Protein AF-A0A7R9R236-F1 (afdb_monomer_lite)

Structure (mmCIF, N/CA/C/O backbone):
data_AF-A0A7R9R236-F1
#
_entry.id   AF-A0A7R9R236-F1
#
loop_
_atom_site.group_PDB
_atom_site.id
_atom_site.type_symbol
_atom_site.label_atom_id
_atom_site.label_alt_id
_atom_site.label_comp_id
_atom_site.label_asym_id
_atom_site.label_entity_id
_atom_site.label_seq_id
_atom_site.pdbx_PDB_ins_code
_atom_site.Cartn_x
_atom_site.Cartn_y
_atom_site.Cartn_z
_atom_site.occupancy
_atom_site.B_iso_or_equiv
_atom_site.auth_seq_id
_atom_site.auth_comp_id
_atom_site.auth_asym_id
_atom_site.auth_atom_id
_atom_site.pdbx_PDB_model_num
ATOM 1 N N . ASN A 1 1 ? -20.821 -9.112 21.872 1.00 81.00 1 ASN A N 1
ATOM 2 C CA . ASN A 1 1 ? -20.386 -7.947 22.680 1.00 81.00 1 ASN A CA 1
ATOM 3 C C . ASN A 1 1 ? -19.531 -7.057 21.778 1.00 81.00 1 ASN A C 1
ATOM 5 O O . ASN A 1 1 ? -18.500 -7.540 21.321 1.00 81.00 1 ASN A O 1
ATOM 9 N N . LYS A 1 2 ? -19.970 -5.818 21.494 1.00 84.25 2 LYS A N 1
ATOM 10 C CA . LYS A 1 2 ? -19.348 -4.893 20.522 1.00 84.25 2 LYS A CA 1
ATOM 11 C C . LYS A 1 2 ? -17.865 -4.604 20.815 1.00 84.25 2 LYS A C 1
ATOM 13 O O . LYS A 1 2 ? -17.064 -4.595 19.888 1.00 84.25 2 LYS A O 1
ATOM 18 N N . GLN A 1 3 ? -17.476 -4.492 22.090 1.00 87.69 3 GLN A N 1
ATOM 19 C CA . GLN A 1 3 ? -16.079 -4.251 22.485 1.00 87.69 3 GLN A CA 1
ATOM 20 C C . GLN A 1 3 ? -15.146 -5.396 22.068 1.00 87.69 3 GLN A C 1
ATOM 22 O O . GLN A 1 3 ? -14.015 -5.167 21.644 1.00 87.69 3 GLN A O 1
ATOM 27 N N . ARG A 1 4 ? -15.613 -6.648 22.180 1.00 91.19 4 ARG A N 1
ATOM 28 C CA . ARG A 1 4 ? -14.823 -7.819 21.765 1.00 91.19 4 ARG A CA 1
ATOM 29 C C . ARG A 1 4 ? -14.614 -7.828 20.253 1.00 91.19 4 ARG A C 1
ATOM 31 O O . ARG A 1 4 ? -13.504 -8.097 19.814 1.00 91.19 4 ARG A O 1
ATOM 38 N N . THR A 1 5 ? -15.655 -7.501 19.486 1.00 93.69 5 THR A N 1
ATOM 39 C CA . THR A 1 5 ? -15.580 -7.399 18.022 1.00 93.69 5 THR A CA 1
ATOM 40 C C . THR A 1 5 ? -14.609 -6.305 17.588 1.00 93.69 5 THR A C 1
ATOM 42 O O . THR A 1 5 ? -13.751 -6.569 16.756 1.00 93.69 5 THR A O 1
ATOM 45 N N . PHE A 1 6 ? -14.680 -5.119 18.201 1.00 94.38 6 PHE A N 1
ATOM 46 C CA . PHE A 1 6 ? -13.734 -4.032 17.939 1.00 94.38 6 PHE A CA 1
ATOM 47 C C . PHE A 1 6 ? -12.289 -4.443 18.245 1.00 94.38 6 PHE A C 1
ATOM 49 O O . PHE A 1 6 ? -11.418 -4.311 17.394 1.00 94.38 6 PHE A O 1
ATOM 56 N N . ASN A 1 7 ? -12.033 -5.016 19.426 1.00 94.19 7 ASN A N 1
ATOM 57 C CA . ASN A 1 7 ? -10.686 -5.450 19.804 1.00 94.19 7 ASN A CA 1
ATOM 58 C C . ASN A 1 7 ? -10.125 -6.534 18.863 1.00 94.19 7 ASN A C 1
ATOM 60 O O . ASN A 1 7 ? -8.929 -6.528 18.584 1.00 94.19 7 ASN A O 1
ATOM 64 N N . ALA A 1 8 ? -10.968 -7.456 18.385 1.00 96.12 8 ALA A N 1
ATOM 65 C CA . ALA A 1 8 ? -10.565 -8.459 17.401 1.00 96.12 8 ALA A CA 1
ATOM 66 C C . ALA A 1 8 ? -10.234 -7.813 16.046 1.00 96.12 8 ALA A C 1
ATOM 68 O O . ALA A 1 8 ? -9.174 -8.081 15.493 1.00 96.12 8 ALA A O 1
ATOM 69 N N . ALA A 1 9 ? -11.085 -6.900 15.564 1.00 96.19 9 ALA A N 1
ATOM 70 C CA . ALA A 1 9 ? -10.840 -6.164 14.326 1.00 96.19 9 ALA A CA 1
ATOM 71 C C . ALA A 1 9 ? -9.530 -5.364 14.380 1.00 96.19 9 ALA A C 1
ATOM 73 O O . ALA A 1 9 ? -8.735 -5.452 13.451 1.00 96.19 9 ALA A O 1
ATOM 74 N N . VAL A 1 10 ? -9.273 -4.652 15.484 1.00 96.81 10 VAL A N 1
ATOM 75 C CA . VAL A 1 10 ? -8.015 -3.918 15.695 1.00 96.81 10 VAL A CA 1
ATOM 76 C C . VAL A 1 10 ? -6.818 -4.859 15.615 1.00 96.81 10 VAL A C 1
ATOM 78 O O . VAL A 1 10 ? -5.879 -4.556 14.896 1.00 96.81 10 VAL A O 1
ATOM 81 N N . LYS A 1 11 ? -6.847 -6.004 16.309 1.00 97.12 11 LYS A N 1
ATOM 82 C CA . LYS A 1 11 ? -5.728 -6.958 16.306 1.00 97.12 11 LYS A CA 1
ATOM 83 C C . LYS A 1 11 ? -5.446 -7.520 14.910 1.00 97.12 11 LYS A C 1
ATOM 85 O O . LYS A 1 11 ? -4.287 -7.653 14.531 1.00 97.12 11 LYS A O 1
ATOM 90 N N . ASP A 1 12 ? -6.493 -7.854 14.166 1.00 96.88 12 ASP A N 1
ATOM 91 C CA . ASP A 1 12 ? -6.344 -8.416 12.825 1.00 96.88 12 ASP A CA 1
ATOM 92 C C . ASP A 1 12 ? -5.779 -7.379 11.844 1.00 96.88 12 ASP A C 1
ATOM 94 O O . ASP A 1 12 ? -4.876 -7.693 11.072 1.00 96.88 12 ASP A O 1
ATOM 98 N N . ILE A 1 13 ? -6.269 -6.133 11.902 1.00 97.69 13 ILE A N 1
ATOM 99 C CA . ILE A 1 13 ? -5.753 -5.032 11.074 1.00 97.69 13 ILE A CA 1
ATOM 100 C C . ILE A 1 13 ? -4.317 -4.680 11.483 1.00 97.69 13 ILE A C 1
ATOM 102 O O . ILE A 1 13 ? -3.485 -4.431 10.621 1.00 97.69 13 ILE A O 1
ATOM 106 N N . ASP A 1 14 ? -4.007 -4.684 12.779 1.00 97.25 14 ASP A N 1
ATOM 107 C CA . ASP A 1 14 ? -2.668 -4.407 13.311 1.00 97.25 14 ASP A CA 1
ATOM 108 C C . ASP A 1 14 ? -1.623 -5.405 12.796 1.00 97.25 14 ASP A C 1
ATOM 110 O O . ASP A 1 14 ? -0.542 -5.015 12.345 1.00 97.25 14 ASP A O 1
ATOM 114 N N . PHE A 1 15 ? -1.979 -6.693 12.813 1.00 97.31 15 PHE A N 1
ATOM 115 C CA . PHE A 1 15 ? -1.153 -7.760 12.263 1.00 97.31 15 PHE A CA 1
ATOM 116 C C . PHE A 1 15 ? -0.932 -7.571 10.759 1.00 97.31 15 PHE A C 1
ATOM 118 O O . PHE A 1 15 ? 0.213 -7.531 10.309 1.00 97.31 15 PHE A O 1
ATOM 125 N N . TRP A 1 16 ? -2.016 -7.372 10.006 1.00 97.69 16 TRP A N 1
ATOM 126 C CA . TRP A 1 16 ? -1.961 -7.147 8.562 1.00 97.69 16 TRP A CA 1
ATOM 127 C C . TRP A 1 16 ? -1.117 -5.916 8.191 1.00 97.69 16 TRP A C 1
ATOM 129 O O . TRP A 1 16 ? -0.250 -5.996 7.320 1.00 97.69 16 TRP A O 1
ATOM 139 N N . LEU A 1 17 ? -1.288 -4.793 8.898 1.00 97.75 17 LEU A N 1
ATOM 140 C CA . LEU A 1 17 ? -0.468 -3.594 8.709 1.00 97.75 17 LEU A CA 1
ATOM 141 C C . LEU A 1 17 ? 1.017 -3.902 8.913 1.00 97.75 17 LEU A C 1
ATOM 143 O O . LEU A 1 17 ? 1.842 -3.428 8.139 1.00 97.75 17 LEU A O 1
ATOM 147 N N . GLY A 1 18 ? 1.365 -4.713 9.916 1.00 96.62 18 GLY A N 1
ATOM 148 C CA . GLY A 1 18 ? 2.745 -5.141 10.147 1.00 96.62 18 GLY A CA 1
ATOM 149 C C . GLY A 1 18 ? 3.330 -5.946 8.981 1.00 96.62 18 GLY A C 1
ATOM 150 O O . GLY A 1 18 ? 4.479 -5.717 8.592 1.00 96.62 18 GLY A O 1
ATOM 151 N N . GLU A 1 19 ? 2.545 -6.848 8.390 1.00 96.06 19 GLU A N 1
ATOM 152 C CA . GLU A 1 19 ? 2.959 -7.618 7.211 1.00 96.06 19 GLU A CA 1
ATOM 153 C C . GLU A 1 19 ? 3.175 -6.711 5.992 1.00 96.06 19 GLU A C 1
ATOM 155 O O . GLU A 1 19 ? 4.237 -6.756 5.361 1.00 96.06 19 GLU A O 1
ATOM 160 N N . VAL A 1 20 ? 2.216 -5.828 5.696 1.00 96.31 20 VAL A N 1
ATOM 161 C CA . VAL A 1 20 ? 2.297 -4.905 4.554 1.00 96.31 20 VAL A CA 1
ATOM 162 C C . VAL A 1 20 ? 3.437 -3.899 4.722 1.00 96.31 20 VAL A C 1
ATOM 164 O O . VAL A 1 20 ? 4.198 -3.666 3.781 1.00 96.31 20 VAL A O 1
ATOM 167 N N . GLU A 1 21 ? 3.628 -3.340 5.918 1.00 94.81 21 GLU A N 1
ATOM 168 C CA . GLU A 1 21 ? 4.775 -2.477 6.228 1.00 94.81 21 GLU A CA 1
ATOM 169 C C . GLU A 1 21 ? 6.107 -3.206 5.995 1.00 94.81 21 GLU A C 1
ATOM 171 O O . GLU A 1 21 ? 7.060 -2.604 5.497 1.00 94.81 21 GLU A O 1
ATOM 176 N N . GLY A 1 22 ? 6.183 -4.501 6.320 1.00 93.50 22 GLY A N 1
ATOM 177 C CA . GLY A 1 22 ? 7.342 -5.344 6.027 1.00 93.50 22 GLY A CA 1
ATOM 178 C C . GLY A 1 22 ? 7.617 -5.475 4.528 1.00 93.50 22 GLY A C 1
ATOM 179 O O . GLY A 1 22 ? 8.756 -5.300 4.093 1.00 93.50 22 GLY A O 1
ATOM 180 N N . LEU A 1 23 ? 6.576 -5.710 3.725 1.00 91.81 23 LEU A N 1
ATOM 181 C CA . LEU A 1 23 ? 6.684 -5.810 2.265 1.00 91.81 23 LEU A CA 1
ATOM 182 C C . LEU A 1 23 ? 7.116 -4.485 1.617 1.00 91.81 23 LEU A C 1
ATOM 184 O O . LEU A 1 23 ? 7.943 -4.476 0.701 1.00 91.81 23 LEU A O 1
ATOM 188 N N . LEU A 1 24 ? 6.588 -3.360 2.105 1.00 92.06 24 LEU A N 1
ATOM 189 C CA . LEU A 1 24 ? 6.854 -2.029 1.553 1.00 92.06 24 LEU A CA 1
ATOM 190 C C . LEU A 1 24 ? 8.244 -1.477 1.901 1.00 92.06 24 LEU A C 1
ATOM 192 O O . LEU A 1 24 ? 8.737 -0.608 1.184 1.00 92.06 24 LEU A O 1
ATOM 196 N N . LYS A 1 25 ? 8.896 -1.992 2.951 1.00 88.62 25 LYS A N 1
ATOM 197 C CA . LYS A 1 25 ? 10.269 -1.616 3.341 1.00 88.62 25 LYS A CA 1
ATOM 198 C C . LYS A 1 25 ? 11.355 -2.139 2.402 1.00 88.62 25 LYS A C 1
ATOM 200 O O . LYS A 1 25 ? 12.500 -1.715 2.528 1.00 88.62 25 LYS A O 1
ATOM 205 N N . SER A 1 26 ? 11.034 -3.058 1.492 1.00 86.19 26 SER A N 1
ATOM 206 C CA . SER A 1 26 ? 12.013 -3.536 0.516 1.00 86.19 26 SER A CA 1
ATOM 207 C C . SER A 1 26 ? 12.552 -2.371 -0.323 1.00 86.19 26 SER A C 1
ATOM 209 O O . SER A 1 26 ? 11.787 -1.545 -0.819 1.00 86.19 26 SER A O 1
ATOM 211 N N . GLU A 1 27 ? 13.868 -2.316 -0.519 1.00 83.62 27 GLU A N 1
ATOM 212 C CA . GLU A 1 27 ? 14.517 -1.358 -1.426 1.00 83.62 27 GLU A CA 1
ATOM 213 C C . GLU A 1 27 ? 14.808 -1.961 -2.808 1.00 83.62 27 GLU A C 1
ATOM 215 O O . GLU A 1 27 ? 15.268 -1.257 -3.710 1.00 83.62 27 GLU A O 1
ATOM 220 N N . ASP A 1 28 ? 14.496 -3.249 -2.997 1.00 89.94 28 ASP A N 1
ATOM 221 C CA . ASP A 1 28 ? 14.686 -3.938 -4.270 1.00 89.94 28 ASP A CA 1
ATOM 222 C C . ASP A 1 28 ? 13.831 -3.285 -5.360 1.00 89.94 28 ASP A C 1
ATOM 224 O O . ASP A 1 28 ? 12.596 -3.211 -5.255 1.00 89.94 28 ASP A O 1
ATOM 228 N N . SER A 1 29 ? 14.536 -2.803 -6.382 1.00 85.75 29 SER A N 1
ATOM 229 C CA . SER A 1 29 ? 14.003 -2.112 -7.553 1.00 85.75 29 SER A CA 1
ATOM 230 C C . SER A 1 29 ? 14.305 -2.871 -8.852 1.00 85.75 29 SER A C 1
ATOM 232 O O . SER A 1 29 ? 14.046 -2.330 -9.918 1.00 85.75 29 SER A O 1
ATOM 234 N N . GLY A 1 30 ? 14.809 -4.111 -8.768 1.00 90.06 30 GLY A N 1
ATOM 235 C CA . GLY A 1 30 ? 15.193 -4.955 -9.901 1.00 90.06 30 GLY A CA 1
ATOM 236 C C . GLY A 1 30 ? 16.539 -4.575 -10.530 1.00 90.06 30 GLY A C 1
ATOM 237 O O . GLY A 1 30 ? 17.104 -3.520 -10.256 1.00 90.06 30 GLY A O 1
ATOM 238 N N . LYS A 1 31 ? 17.079 -5.485 -11.348 1.00 91.19 31 LYS A N 1
ATOM 239 C CA . LYS A 1 31 ? 18.397 -5.350 -12.009 1.00 91.19 31 LYS A CA 1
ATOM 240 C C . LYS A 1 31 ? 18.328 -5.381 -13.537 1.00 91.19 31 LYS A C 1
ATOM 242 O O . LYS A 1 31 ? 19.322 -5.138 -14.213 1.00 91.19 31 LYS A O 1
ATOM 247 N N . ASP A 1 32 ? 17.171 -5.746 -14.071 1.00 93.00 32 ASP A N 1
ATOM 248 C CA . ASP A 1 32 ? 16.877 -5.879 -15.492 1.00 93.00 32 ASP A CA 1
ATOM 249 C C . ASP A 1 32 ? 15.370 -5.700 -15.713 1.00 93.00 32 ASP A C 1
ATOM 251 O O . ASP A 1 32 ? 14.573 -5.777 -14.775 1.00 93.00 32 ASP A O 1
ATOM 255 N N . LEU A 1 33 ? 14.950 -5.489 -16.961 1.00 92.12 33 LEU A N 1
ATOM 256 C CA . LEU A 1 33 ? 13.546 -5.192 -17.246 1.00 92.12 33 LEU A CA 1
ATOM 257 C C . LEU A 1 33 ? 12.589 -6.299 -16.764 1.00 92.12 33 LEU A C 1
ATOM 259 O O . LEU A 1 33 ? 11.505 -6.007 -16.264 1.00 92.12 33 LEU A O 1
ATOM 263 N N . ALA A 1 34 ? 12.990 -7.569 -16.868 1.00 94.81 34 ALA A N 1
ATOM 264 C CA . ALA A 1 34 ? 12.153 -8.697 -16.461 1.00 94.81 34 ALA A CA 1
ATOM 265 C C . ALA A 1 34 ? 11.927 -8.726 -14.938 1.00 94.81 34 ALA A C 1
ATOM 267 O 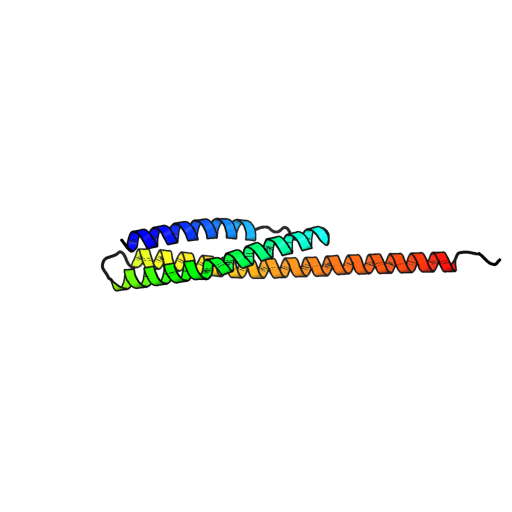O . ALA A 1 34 ? 10.801 -8.928 -14.474 1.00 94.81 34 ALA A O 1
ATOM 268 N N . SER A 1 35 ? 12.979 -8.499 -14.149 1.00 95.69 35 SER A N 1
ATOM 269 C CA . SER A 1 35 ? 12.890 -8.421 -12.689 1.00 95.69 35 SER A CA 1
ATOM 270 C C . SER A 1 35 ? 12.058 -7.224 -12.233 1.00 95.69 35 SER A C 1
ATOM 272 O O . SER A 1 35 ? 11.189 -7.407 -11.379 1.00 95.69 35 SER A O 1
ATOM 274 N N . VAL A 1 36 ? 12.219 -6.045 -12.849 1.00 96.19 36 VAL A N 1
ATOM 275 C CA . VAL A 1 36 ? 11.384 -4.874 -12.527 1.00 96.19 36 VAL A CA 1
ATOM 276 C C . VAL A 1 36 ? 9.912 -5.132 -12.832 1.00 96.19 36 VAL A C 1
ATOM 278 O O . VAL A 1 36 ? 9.058 -4.899 -11.979 1.00 96.19 36 VAL A O 1
ATOM 281 N N . GLN A 1 37 ? 9.591 -5.682 -14.004 1.00 95.00 37 GLN A N 1
ATOM 282 C CA . GLN A 1 37 ? 8.207 -5.999 -14.368 1.00 95.00 37 GLN A CA 1
ATOM 283 C C . GLN A 1 37 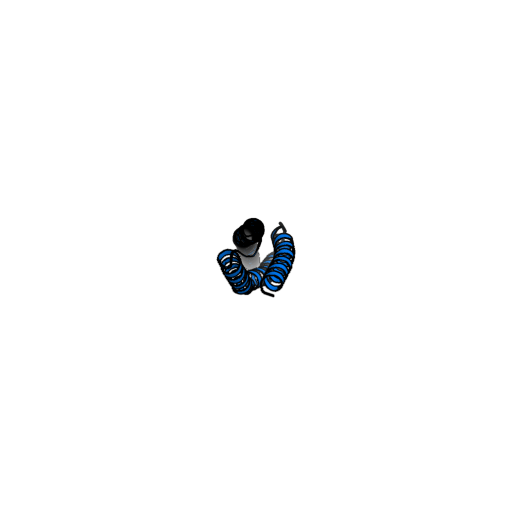? 7.567 -7.008 -13.405 1.00 95.00 37 GLN A C 1
ATOM 285 O O . GLN A 1 37 ? 6.389 -6.887 -13.063 1.00 95.00 37 GLN A O 1
ATOM 290 N N . ASN A 1 38 ? 8.335 -7.987 -12.921 1.00 96.44 38 ASN A N 1
ATOM 291 C CA . ASN A 1 38 ? 7.862 -8.916 -11.898 1.00 96.44 38 ASN A CA 1
ATOM 292 C C . ASN A 1 38 ? 7.619 -8.222 -10.551 1.00 96.44 38 ASN A C 1
ATOM 294 O O . ASN A 1 38 ? 6.622 -8.516 -9.890 1.00 96.44 38 ASN A O 1
ATOM 298 N N . LEU A 1 39 ? 8.495 -7.299 -10.144 1.00 95.94 39 LEU A N 1
ATOM 299 C CA . LEU A 1 39 ? 8.305 -6.501 -8.931 1.00 95.94 39 LEU A CA 1
ATOM 300 C C . LEU A 1 39 ? 7.075 -5.593 -9.037 1.00 95.94 39 LEU A C 1
ATOM 302 O O . LEU A 1 39 ? 6.315 -5.521 -8.076 1.00 95.94 39 LEU A O 1
ATOM 306 N N . ILE A 1 40 ? 6.827 -4.979 -10.198 1.00 96.94 40 ILE A N 1
ATOM 307 C CA . ILE A 1 40 ? 5.619 -4.182 -10.461 1.00 96.94 40 ILE A CA 1
ATOM 308 C C . ILE A 1 40 ? 4.363 -5.037 -10.291 1.00 96.94 40 ILE A C 1
ATOM 310 O O . ILE A 1 40 ? 3.463 -4.646 -9.555 1.00 96.94 40 ILE A O 1
ATOM 314 N N . LYS A 1 41 ? 4.311 -6.228 -10.901 1.00 97.06 41 LYS A N 1
ATOM 315 C CA . LYS A 1 41 ? 3.158 -7.137 -10.761 1.00 97.06 41 LYS A CA 1
ATOM 316 C C . LYS A 1 41 ? 2.912 -7.531 -9.306 1.00 97.06 41 LYS A C 1
ATOM 318 O O . LYS A 1 41 ? 1.775 -7.523 -8.850 1.00 97.06 41 LYS A O 1
ATOM 323 N N . LYS A 1 42 ? 3.973 -7.853 -8.558 1.00 95.75 42 LYS A N 1
ATOM 324 C CA . LYS A 1 42 ? 3.862 -8.146 -7.120 1.00 95.75 42 LYS A CA 1
ATOM 325 C C . LYS A 1 42 ? 3.358 -6.934 -6.337 1.00 95.75 42 LYS A C 1
ATOM 327 O O . LYS A 1 42 ? 2.504 -7.090 -5.475 1.00 95.75 42 LYS A O 1
ATOM 332 N N . HIS A 1 43 ? 3.858 -5.739 -6.647 1.00 97.12 43 HIS A N 1
ATOM 333 C CA . HIS A 1 43 ? 3.444 -4.501 -5.984 1.00 97.12 43 HIS A CA 1
ATOM 334 C C . HIS A 1 43 ? 1.977 -4.159 -6.256 1.00 97.12 43 HIS A C 1
ATOM 336 O O . HIS A 1 43 ? 1.274 -3.764 -5.337 1.00 97.12 43 HIS A O 1
ATOM 342 N N . GLN A 1 44 ? 1.479 -4.403 -7.470 1.00 97.56 44 GLN A N 1
ATOM 343 C CA . GLN A 1 44 ? 0.057 -4.241 -7.797 1.00 97.56 44 GLN A CA 1
ATOM 344 C C . GLN A 1 44 ? -0.849 -5.131 -6.936 1.00 97.56 44 GLN A C 1
ATOM 346 O O . GLN A 1 44 ? -1.928 -4.698 -6.543 1.00 97.56 44 GLN A O 1
ATOM 351 N N . LEU A 1 45 ? -0.412 -6.354 -6.604 1.00 97.06 45 LEU A N 1
ATOM 352 C CA . LEU A 1 45 ? -1.153 -7.221 -5.681 1.00 97.06 45 LEU A CA 1
ATOM 353 C C . LEU A 1 45 ? -1.189 -6.636 -4.264 1.00 97.06 45 LEU A C 1
ATOM 355 O O . LEU A 1 45 ? -2.228 -6.689 -3.618 1.00 97.06 45 LEU A O 1
ATOM 359 N N . VAL A 1 46 ? -0.083 -6.040 -3.805 1.00 96.38 46 VAL A N 1
ATOM 360 C CA . VAL A 1 46 ? -0.031 -5.346 -2.507 1.00 96.38 46 VAL A CA 1
ATOM 361 C C . VAL A 1 46 ? -0.951 -4.123 -2.506 1.00 96.38 46 VAL A C 1
ATOM 363 O O . VAL A 1 46 ? -1.689 -3.921 -1.551 1.00 96.38 46 VAL A O 1
ATOM 366 N N . GLU A 1 47 ? -0.963 -3.321 -3.574 1.00 97.44 47 GLU A N 1
ATOM 367 C CA . GLU A 1 47 ? -1.869 -2.168 -3.686 1.00 97.44 47 GLU A CA 1
ATOM 368 C C . GLU A 1 47 ? -3.346 -2.590 -3.694 1.00 97.44 47 GLU A C 1
ATOM 370 O O . GLU A 1 47 ? -4.165 -1.957 -3.027 1.00 97.44 47 GLU A O 1
ATOM 375 N N . ALA A 1 48 ? -3.682 -3.678 -4.393 1.00 97.44 48 ALA A N 1
ATOM 376 C CA . ALA A 1 48 ? -5.032 -4.236 -4.387 1.00 97.44 48 ALA A CA 1
ATOM 377 C C . ALA A 1 48 ? -5.442 -4.738 -2.992 1.00 97.44 48 ALA A C 1
ATOM 379 O O . ALA A 1 48 ? -6.573 -4.511 -2.566 1.00 97.44 48 ALA A O 1
ATOM 380 N N . ASP A 1 49 ? -4.523 -5.377 -2.265 1.00 96.75 49 ASP A N 1
ATOM 381 C CA . ASP A 1 49 ? -4.758 -5.837 -0.895 1.00 96.75 49 ASP A CA 1
ATOM 382 C C . ASP A 1 49 ? -4.953 -4.668 0.087 1.00 96.75 49 ASP A C 1
ATOM 384 O O . ASP A 1 49 ? -5.882 -4.689 0.895 1.00 96.75 49 ASP A O 1
ATOM 388 N N . ILE A 1 50 ? -4.157 -3.597 -0.039 1.00 97.31 50 ILE A N 1
ATOM 389 C CA . ILE A 1 50 ? -4.342 -2.340 0.712 1.00 97.31 50 ILE A CA 1
ATOM 390 C C . ILE A 1 50 ? -5.739 -1.772 0.472 1.00 97.31 50 ILE A C 1
ATOM 392 O O . ILE A 1 50 ? -6.433 -1.439 1.431 1.00 97.31 50 ILE A O 1
ATOM 396 N N . GLN A 1 51 ? -6.169 -1.701 -0.788 1.00 96.56 51 GLN A N 1
ATOM 397 C CA . GLN A 1 51 ? -7.492 -1.189 -1.135 1.00 96.56 51 GLN A CA 1
ATOM 398 C C . GLN A 1 51 ? -8.619 -2.072 -0.575 1.00 96.56 51 GLN A C 1
ATOM 400 O O . GLN A 1 51 ? -9.609 -1.552 -0.064 1.00 96.56 51 GLN A O 1
ATOM 405 N N . ALA A 1 52 ? -8.470 -3.399 -0.616 1.00 95.50 52 ALA A N 1
ATOM 406 C CA . ALA A 1 52 ? -9.467 -4.331 -0.088 1.00 95.50 52 ALA A CA 1
ATOM 407 C C . ALA A 1 52 ? -9.666 -4.206 1.436 1.00 95.50 52 ALA A C 1
ATOM 409 O O . ALA A 1 52 ? -10.755 -4.474 1.944 1.00 95.50 52 ALA A O 1
ATOM 410 N N . HIS A 1 53 ? -8.641 -3.768 2.172 1.00 97.06 53 HIS A N 1
ATOM 411 C CA . HIS A 1 53 ? -8.716 -3.570 3.622 1.00 97.06 53 HIS A CA 1
ATOM 412 C C . HIS A 1 53 ? -9.346 -2.233 4.039 1.00 97.06 53 HIS A C 1
ATOM 414 O O . HIS A 1 53 ? -9.667 -2.055 5.218 1.00 97.06 53 HIS A O 1
ATOM 420 N N . GLU A 1 54 ? -9.596 -1.316 3.099 1.00 96.50 54 GLU A N 1
ATOM 421 C CA . GLU A 1 54 ? -10.210 -0.017 3.385 1.00 96.50 54 GLU A CA 1
ATOM 422 C C . GLU A 1 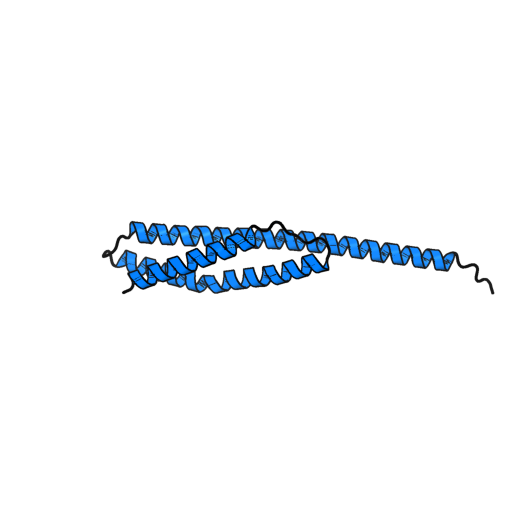54 ? -11.598 -0.159 4.027 1.00 96.50 54 GLU A C 1
ATOM 424 O O . GLU A 1 54 ? -11.890 0.497 5.030 1.00 96.50 54 GLU A O 1
ATOM 429 N N . ASP A 1 55 ? -12.434 -1.056 3.497 1.00 96.00 55 ASP A N 1
ATOM 430 C CA . ASP A 1 55 ? -13.774 -1.318 4.035 1.00 96.00 55 ASP A CA 1
ATOM 431 C C . ASP A 1 55 ? -13.699 -1.846 5.474 1.00 96.00 55 ASP A C 1
ATOM 433 O O . ASP A 1 55 ? -14.427 -1.386 6.353 1.00 96.00 55 ASP A O 1
ATOM 437 N N . ARG A 1 56 ? -12.745 -2.739 5.761 1.00 96.00 56 ARG A N 1
ATOM 438 C CA . ARG A 1 56 ? -12.562 -3.313 7.101 1.00 96.00 56 ARG A CA 1
ATOM 439 C C . ARG A 1 56 ? -12.132 -2.263 8.128 1.00 96.00 56 ARG A C 1
ATOM 441 O O . ARG A 1 56 ? -12.585 -2.292 9.274 1.00 96.00 56 ARG A O 1
ATOM 448 N N . ILE A 1 57 ? -11.274 -1.327 7.726 1.00 97.50 57 ILE A N 1
ATOM 449 C CA . ILE A 1 57 ? -10.860 -0.195 8.566 1.00 97.50 57 ILE A CA 1
ATOM 450 C C . ILE A 1 57 ? -12.037 0.761 8.787 1.00 97.50 57 ILE A C 1
ATO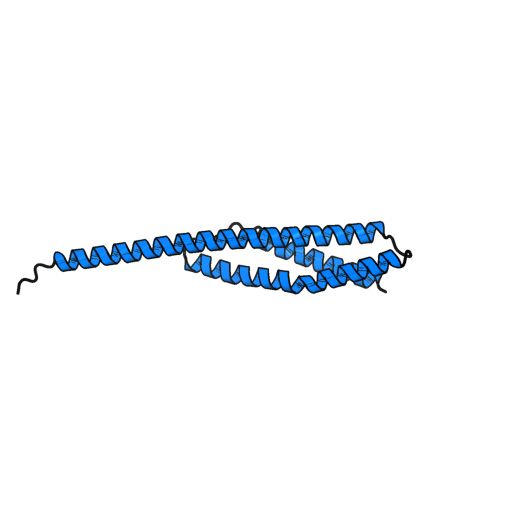M 452 O O . ILE A 1 57 ? -12.244 1.239 9.905 1.00 97.50 57 ILE A O 1
ATOM 456 N N . ARG A 1 58 ? -12.854 1.008 7.757 1.00 97.88 58 ARG A N 1
ATOM 457 C CA . ARG A 1 58 ? -14.078 1.814 7.869 1.00 97.88 58 ARG A CA 1
ATOM 458 C C . ARG A 1 58 ? -15.073 1.203 8.858 1.00 97.88 58 ARG A C 1
ATOM 460 O O . ARG A 1 58 ? -15.566 1.913 9.732 1.00 97.88 58 ARG A O 1
ATOM 467 N N . ASP A 1 59 ? -15.296 -0.105 8.786 1.00 97.00 59 ASP A N 1
ATOM 468 C CA . ASP A 1 59 ? -16.170 -0.827 9.715 1.00 97.00 59 ASP A CA 1
ATOM 469 C C . ASP A 1 59 ? -15.635 -0.782 11.153 1.00 97.00 59 ASP A C 1
ATOM 471 O O . ASP A 1 59 ? -16.386 -0.539 12.101 1.00 97.00 59 ASP A O 1
ATOM 475 N N . MET A 1 60 ? -14.320 -0.955 11.334 1.00 97.38 60 MET A N 1
ATOM 476 C CA . MET A 1 60 ? -13.667 -0.809 12.639 1.00 97.38 60 MET A CA 1
ATOM 477 C C . MET A 1 60 ? -13.843 0.609 13.205 1.00 97.38 60 MET A C 1
ATOM 479 O O . MET A 1 60 ? -14.117 0.759 14.398 1.00 97.38 60 MET A O 1
ATOM 483 N N . ASN A 1 61 ? -13.742 1.642 12.363 1.00 97.50 61 ASN A N 1
ATOM 484 C CA . ASN A 1 61 ? -13.996 3.030 12.749 1.00 97.50 61 ASN A CA 1
ATOM 485 C C . ASN A 1 61 ? -15.454 3.232 13.199 1.00 97.50 61 ASN A C 1
ATOM 487 O O . ASN A 1 61 ? -15.675 3.794 14.268 1.00 97.50 61 ASN A O 1
ATOM 491 N N . GLY A 1 62 ? -16.435 2.696 12.465 1.00 96.88 62 GLY A N 1
ATOM 492 C CA . GLY A 1 62 ? -17.849 2.772 12.857 1.00 96.88 62 GLY A CA 1
ATOM 493 C C . GLY A 1 62 ? -18.165 2.034 14.167 1.00 96.88 62 GLY A C 1
ATOM 494 O O . GLY A 1 62 ? -18.979 2.494 14.975 1.00 96.88 62 GLY A O 1
ATOM 495 N N . LEU A 1 63 ? -17.488 0.908 14.430 1.00 94.75 63 LEU A N 1
ATOM 496 C CA . LEU A 1 63 ? -17.564 0.223 15.725 1.00 94.75 63 LEU A CA 1
ATOM 497 C C . LEU A 1 63 ? -16.971 1.072 16.856 1.00 94.75 63 LEU A C 1
ATOM 499 O O . LEU A 1 63 ? -17.550 1.097 17.943 1.00 94.75 63 LEU A O 1
ATOM 503 N N . ALA A 1 64 ? -15.848 1.754 16.611 1.00 95.38 64 ALA A N 1
ATOM 504 C CA . ALA A 1 64 ? -15.239 2.662 17.579 1.00 95.38 64 ALA A CA 1
ATOM 505 C C . ALA A 1 64 ? -16.191 3.814 17.931 1.00 95.38 64 ALA A C 1
ATOM 507 O O . ALA A 1 64 ? -16.436 4.044 19.114 1.00 95.38 64 ALA A O 1
ATOM 508 N N . ASP A 1 65 ? -16.787 4.459 16.923 1.00 95.75 65 ASP A N 1
ATOM 509 C CA . ASP A 1 65 ? -17.762 5.544 17.102 1.00 95.75 65 ASP A CA 1
ATOM 510 C C . ASP A 1 65 ? -18.950 5.081 17.964 1.00 95.75 65 ASP A C 1
ATOM 512 O O . ASP A 1 65 ? -19.239 5.668 19.006 1.00 95.75 65 ASP A O 1
ATOM 516 N N . SER A 1 66 ? -19.547 3.931 17.623 1.00 94.12 66 SER A N 1
ATOM 517 C CA . SER A 1 66 ? -20.650 3.337 18.396 1.00 94.12 66 SER A CA 1
ATOM 518 C C . SER A 1 66 ? -20.292 3.033 19.858 1.00 94.12 66 SER A C 1
ATOM 520 O O . SER A 1 66 ? -21.154 3.084 20.739 1.00 94.12 66 SER A O 1
ATOM 522 N N . LEU A 1 67 ? -19.050 2.619 20.131 1.00 93.00 67 LEU A N 1
ATOM 523 C CA . LEU A 1 67 ? -18.599 2.310 21.490 1.00 93.00 67 LEU A CA 1
ATOM 524 C C . LEU A 1 67 ? -18.346 3.586 22.296 1.00 93.00 67 LEU A C 1
ATOM 526 O O . LEU A 1 67 ?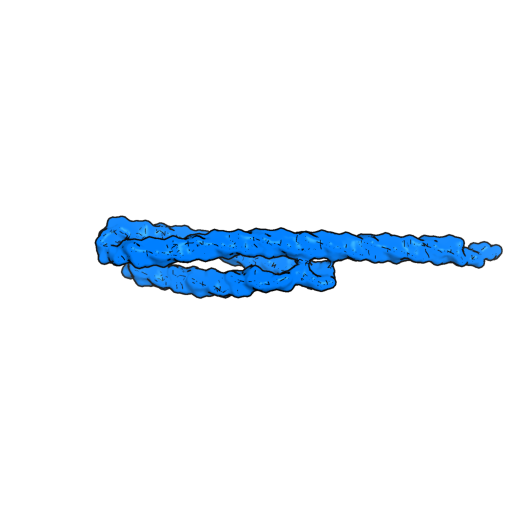 -18.708 3.628 23.473 1.00 93.00 67 LEU A O 1
ATOM 530 N N . ILE A 1 68 ? -17.782 4.616 21.664 1.00 92.69 68 ILE A N 1
ATOM 531 C CA . ILE A 1 68 ? -17.545 5.925 22.279 1.00 92.69 68 ILE A CA 1
ATOM 532 C C . ILE A 1 68 ? -18.877 6.590 22.641 1.00 92.69 68 ILE A C 1
ATOM 534 O O . ILE A 1 68 ? -19.049 7.015 23.782 1.00 92.69 68 ILE A O 1
ATOM 538 N N . GLU A 1 69 ? -19.846 6.594 21.723 1.00 92.06 69 GLU A N 1
ATOM 539 C CA . GLU A 1 69 ? -21.190 7.143 21.956 1.00 92.06 69 GLU A CA 1
ATOM 540 C C . GLU A 1 69 ? -21.933 6.443 23.098 1.00 92.06 69 GLU A C 1
ATOM 542 O O . GLU A 1 69 ? -22.692 7.075 23.830 1.00 92.06 69 GLU A O 1
ATOM 547 N N . SER A 1 70 ? -21.704 5.139 23.287 1.00 88.56 70 SER A N 1
ATOM 548 C CA . SER A 1 70 ? -22.354 4.391 24.367 1.00 88.56 70 SER A CA 1
ATOM 549 C C . SER A 1 70 ? -21.905 4.825 25.768 1.00 88.56 70 SER A C 1
ATOM 551 O O . SER A 1 70 ? -22.608 4.536 26.733 1.00 88.56 70 SER A O 1
ATOM 553 N N . GLY A 1 71 ? -20.739 5.475 25.902 1.00 79.12 71 GLY A N 1
ATOM 554 C CA . GLY A 1 71 ? -20.199 5.987 27.170 1.00 79.12 71 GLY A CA 1
ATOM 555 C C . GLY A 1 71 ? -19.887 4.933 28.245 1.00 79.12 71 GLY A C 1
ATOM 556 O O . GLY A 1 71 ? -19.446 5.283 29.334 1.00 79.12 71 GLY A O 1
ATOM 557 N N . GLN A 1 72 ? -20.113 3.644 27.965 1.00 75.62 72 GLN A N 1
ATOM 558 C CA . GLN A 1 72 ? -19.963 2.537 28.922 1.00 75.62 72 GLN A CA 1
ATOM 559 C C . GLN A 1 72 ? -18.552 1.934 28.960 1.00 75.62 72 GLN A C 1
ATOM 561 O O . GLN A 1 72 ? -18.273 1.070 29.792 1.00 75.62 72 GLN A O 1
ATOM 566 N N . PHE A 1 73 ? -17.673 2.352 28.051 1.00 81.50 73 PHE A N 1
ATOM 567 C CA . PHE A 1 73 ? -16.338 1.788 27.868 1.00 81.50 73 PHE A CA 1
ATOM 568 C C . PHE A 1 73 ? -15.264 2.860 28.027 1.00 81.50 73 PHE A C 1
ATOM 570 O O . PHE A 1 73 ? -15.552 4.054 28.002 1.00 81.50 73 PHE A O 1
ATOM 577 N N . ASP A 1 74 ? -14.014 2.421 28.161 1.00 87.75 74 ASP A N 1
ATOM 578 C CA . ASP A 1 74 ? -12.855 3.308 28.136 1.00 87.75 74 ASP A CA 1
ATOM 579 C C . ASP A 1 74 ? -12.685 3.920 26.734 1.00 87.75 74 ASP A C 1
ATOM 581 O O . ASP A 1 74 ? -12.058 3.348 25.836 1.00 87.75 74 ASP A O 1
ATOM 585 N N . THR A 1 75 ? -13.313 5.079 26.542 1.00 90.50 75 THR A N 1
ATOM 586 C CA . THR A 1 75 ? -13.352 5.810 25.274 1.00 90.50 75 THR A CA 1
ATOM 587 C C . THR A 1 75 ? -11.979 6.334 24.870 1.00 90.50 75 THR A C 1
ATOM 589 O O . THR A 1 75 ? -11.696 6.395 23.674 1.00 90.50 75 THR A O 1
ATOM 592 N N . ALA A 1 76 ? -11.103 6.636 25.835 1.00 92.12 76 ALA A N 1
ATOM 593 C CA . ALA A 1 76 ? -9.740 7.084 25.568 1.00 92.12 76 ALA A CA 1
ATOM 594 C C . ALA A 1 76 ? -8.925 5.968 24.902 1.00 92.12 76 ALA A C 1
ATOM 596 O O . ALA A 1 76 ? -8.361 6.177 23.829 1.00 92.12 76 ALA A O 1
ATOM 597 N N . THR A 1 77 ? -8.957 4.757 25.468 1.00 93.19 77 THR A N 1
ATOM 598 C CA . THR A 1 77 ? -8.267 3.592 24.890 1.00 93.19 77 THR A CA 1
ATOM 599 C C . THR A 1 77 ? -8.809 3.225 23.502 1.00 93.19 77 THR A C 1
ATOM 601 O O . THR A 1 77 ? -8.055 2.820 22.613 1.00 93.19 77 THR A O 1
ATOM 604 N N . ILE A 1 78 ? -10.124 3.335 23.286 1.00 94.19 78 ILE A N 1
ATOM 605 C CA . ILE A 1 78 ? -10.740 3.062 21.975 1.00 94.19 78 ILE A CA 1
ATOM 606 C C . ILE A 1 78 ? -10.278 4.087 20.939 1.00 94.19 78 ILE A C 1
ATOM 608 O O . ILE A 1 78 ? -9.887 3.702 19.835 1.00 94.19 78 ILE A O 1
ATOM 612 N N . GLN A 1 79 ? -10.285 5.370 21.304 1.00 95.12 79 GLN A N 1
ATOM 613 C CA . GLN A 1 79 ? -9.845 6.450 20.430 1.00 95.12 79 GLN A CA 1
ATOM 614 C C . GLN A 1 79 ? -8.358 6.325 20.083 1.00 95.12 79 GLN A C 1
ATOM 616 O O . GLN A 1 79 ? -7.999 6.469 18.918 1.00 95.12 79 GLN A O 1
ATOM 621 N N . GLU A 1 80 ? -7.501 6.002 21.052 1.00 95.94 80 GLU A N 1
ATOM 622 C CA . GLU A 1 80 ? -6.066 5.803 20.823 1.00 95.94 80 GLU A CA 1
ATOM 623 C C . GLU A 1 80 ? -5.801 4.679 19.811 1.00 95.94 80 GLU A C 1
ATOM 625 O O . GLU A 1 80 ? -5.101 4.881 18.817 1.00 95.94 80 GLU A O 1
ATOM 630 N N . LYS A 1 81 ? -6.424 3.508 20.006 1.00 96.06 81 LYS A N 1
ATOM 631 C CA . LYS A 1 81 ? -6.289 2.366 19.085 1.00 96.06 81 LYS A CA 1
ATOM 632 C C . LYS A 1 81 ? -6.771 2.700 17.680 1.00 96.06 81 LYS A C 1
ATOM 634 O O . LYS A 1 81 ? -6.100 2.374 16.704 1.00 96.06 81 LYS A O 1
ATOM 639 N N . ARG A 1 82 ? -7.928 3.358 17.581 1.00 96.56 82 ARG A N 1
ATOM 640 C CA . ARG A 1 82 ? -8.498 3.812 16.311 1.00 96.56 82 ARG A CA 1
ATOM 641 C C . ARG A 1 82 ? -7.532 4.747 15.579 1.00 96.56 82 ARG A C 1
ATOM 643 O O . ARG A 1 82 ? -7.250 4.525 14.404 1.00 96.56 82 ARG A O 1
ATOM 650 N N . SER A 1 83 ? -7.028 5.774 16.264 1.00 97.69 83 SER A N 1
ATOM 651 C CA . SER A 1 83 ? -6.090 6.737 15.683 1.00 97.69 83 SER A CA 1
ATOM 652 C C . SER A 1 83 ? -4.810 6.054 15.208 1.00 97.69 83 SER A C 1
ATOM 654 O O . SER A 1 83 ? -4.410 6.255 14.066 1.00 97.69 83 SER A O 1
ATOM 656 N N . SER A 1 84 ? -4.225 5.176 16.029 1.00 97.69 84 SER A N 1
ATOM 657 C CA . SER A 1 84 ? -3.000 4.448 15.679 1.00 97.69 84 SER A CA 1
ATOM 658 C C . SER A 1 84 ? -3.146 3.616 14.396 1.00 97.69 84 SER A C 1
ATOM 660 O O . SER A 1 84 ? -2.287 3.683 13.515 1.00 97.69 84 SER A O 1
ATOM 662 N N . ILE A 1 85 ? -4.255 2.880 14.248 1.00 98.06 85 ILE A N 1
ATOM 663 C CA . ILE A 1 85 ? -4.541 2.093 13.037 1.00 98.06 85 ILE A CA 1
ATOM 664 C C . ILE A 1 85 ? -4.693 2.998 11.809 1.00 98.06 85 ILE A C 1
ATOM 666 O O . ILE A 1 85 ? -4.085 2.725 10.775 1.00 98.06 85 ILE A O 1
ATOM 670 N N . ASN A 1 86 ? -5.456 4.090 11.918 1.00 98.25 86 ASN A N 1
ATOM 671 C CA . ASN A 1 86 ? -5.671 5.008 10.797 1.00 98.25 86 ASN A CA 1
ATOM 672 C C . ASN A 1 86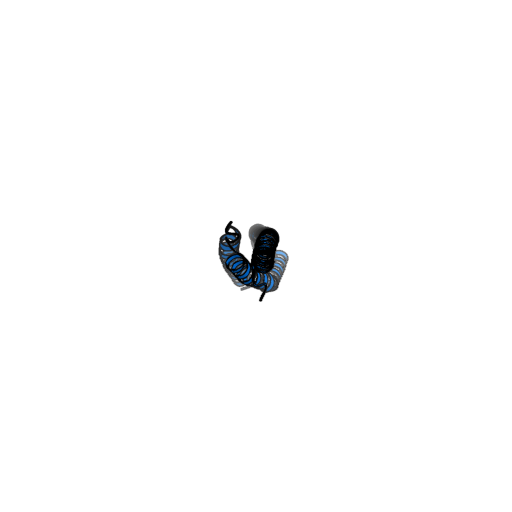 ? -4.367 5.700 10.361 1.00 98.25 86 ASN A C 1
ATOM 674 O O . ASN A 1 86 ? -4.083 5.786 9.167 1.00 98.25 86 ASN A O 1
ATOM 678 N N . GLU A 1 87 ? -3.537 6.143 11.308 1.00 98.12 87 GLU A N 1
ATOM 679 C CA . GLU A 1 87 ? -2.237 6.758 11.012 1.00 98.12 87 GLU A CA 1
ATOM 680 C C . GLU A 1 87 ? -1.286 5.789 10.302 1.00 98.12 87 GLU A C 1
ATOM 682 O O . GLU A 1 87 ? -0.609 6.159 9.338 1.00 98.12 87 GLU A O 1
ATOM 687 N N . ARG A 1 88 ? -1.232 4.530 10.754 1.00 97.69 88 ARG A N 1
ATOM 688 C CA . ARG A 1 88 ? -0.420 3.497 10.099 1.00 97.69 88 ARG A CA 1
ATOM 689 C C . ARG A 1 88 ? -0.947 3.145 8.717 1.00 97.69 88 ARG A C 1
ATOM 691 O O . ARG A 1 88 ? -0.148 3.005 7.794 1.00 97.69 88 ARG A O 1
ATOM 698 N N . TYR A 1 89 ? -2.262 3.078 8.539 1.00 98.19 89 TYR A N 1
ATOM 699 C CA . TYR A 1 89 ? -2.860 2.838 7.230 1.00 98.19 89 TYR A CA 1
ATOM 700 C C . TYR A 1 89 ? -2.519 3.943 6.217 1.00 98.19 89 TYR A C 1
ATOM 702 O O . TYR A 1 89 ? -2.076 3.650 5.104 1.00 98.19 89 TYR A O 1
ATOM 710 N N . GLU A 1 90 ? -2.612 5.218 6.605 1.00 98.00 90 GLU A N 1
ATOM 711 C CA . GLU A 1 90 ? -2.213 6.327 5.724 1.00 98.00 90 GLU A CA 1
ATOM 712 C C . GLU A 1 90 ? -0.707 6.322 5.419 1.00 98.00 90 GLU A C 1
ATOM 714 O O . GLU A 1 90 ? -0.282 6.593 4.287 1.00 98.00 90 GLU A O 1
ATOM 719 N N . ARG A 1 91 ? 0.124 5.929 6.392 1.00 96.50 91 ARG A N 1
ATOM 720 C CA . ARG A 1 91 ? 1.557 5.706 6.161 1.00 96.50 91 ARG A CA 1
ATOM 721 C C . ARG A 1 91 ? 1.797 4.591 5.142 1.00 96.50 91 ARG A C 1
ATOM 723 O O . ARG A 1 91 ? 2.608 4.778 4.237 1.00 96.50 91 ARG A O 1
ATOM 730 N N . VAL A 1 92 ? 1.092 3.466 5.252 1.00 97.06 92 VAL A N 1
ATOM 731 C CA . VAL A 1 92 ? 1.165 2.345 4.300 1.00 97.06 92 VAL A CA 1
ATOM 732 C C . VAL A 1 92 ? 0.783 2.794 2.890 1.00 97.06 92 VAL A C 1
ATOM 734 O O . VAL A 1 92 ? 1.535 2.532 1.953 1.00 97.06 92 VAL A O 1
ATOM 737 N N . LYS A 1 93 ? -0.304 3.555 2.724 1.00 97.56 93 LYS A N 1
ATOM 738 C CA . LYS A 1 93 ? -0.702 4.119 1.419 1.00 97.56 93 LYS A CA 1
ATOM 739 C C . LYS A 1 93 ? 0.366 5.038 0.823 1.00 97.56 93 LYS A C 1
ATOM 741 O O . LYS A 1 93 ? 0.659 4.974 -0.375 1.00 97.56 93 LYS A O 1
ATOM 746 N N . THR A 1 94 ? 0.978 5.869 1.664 1.00 96.50 94 THR A N 1
ATOM 747 C CA . THR A 1 94 ? 2.067 6.767 1.258 1.00 96.50 94 THR A CA 1
ATOM 748 C C . THR A 1 94 ? 3.292 5.972 0.797 1.00 96.50 94 THR A C 1
ATOM 750 O O . THR A 1 94 ? 3.824 6.222 -0.286 1.00 96.50 94 THR A O 1
ATOM 753 N N . LEU A 1 95 ? 3.712 4.966 1.572 1.00 95.75 95 LEU A N 1
ATOM 754 C CA . LEU A 1 95 ? 4.831 4.084 1.230 1.00 95.75 95 LEU A CA 1
ATOM 755 C C . LEU A 1 95 ? 4.561 3.276 -0.045 1.00 95.75 95 LEU A C 1
ATOM 757 O O . LEU A 1 95 ? 5.449 3.154 -0.888 1.00 95.75 95 LEU A O 1
ATOM 761 N N . ALA A 1 96 ? 3.340 2.769 -0.221 1.00 96.75 96 ALA A N 1
ATOM 762 C CA . ALA A 1 96 ? 2.937 2.040 -1.419 1.00 96.75 96 ALA A CA 1
ATOM 763 C C . ALA A 1 96 ? 3.026 2.922 -2.670 1.00 96.75 96 ALA A C 1
ATOM 765 O O . ALA A 1 96 ? 3.599 2.507 -3.680 1.00 96.75 96 ALA A O 1
ATOM 766 N N . THR A 1 97 ? 2.554 4.168 -2.571 1.00 96.75 97 THR A N 1
ATOM 767 C CA . THR A 1 97 ? 2.652 5.151 -3.658 1.00 96.75 97 THR A CA 1
ATOM 768 C C . THR A 1 97 ? 4.109 5.460 -3.997 1.00 96.75 97 THR A C 1
ATOM 770 O O . THR A 1 97 ? 4.487 5.436 -5.167 1.00 96.75 97 THR A O 1
ATOM 773 N N . TYR A 1 98 ? 4.946 5.697 -2.984 1.00 95.19 98 TYR A N 1
ATOM 774 C CA . TYR A 1 98 ? 6.373 5.952 -3.174 1.00 95.19 98 TYR A CA 1
ATOM 775 C C . TYR A 1 98 ? 7.088 4.773 -3.850 1.00 95.19 98 TYR A C 1
ATOM 777 O O . TYR A 1 98 ? 7.823 4.957 -4.822 1.00 95.19 98 TYR A O 1
ATOM 785 N N . ARG A 1 99 ? 6.832 3.545 -3.383 1.00 95.69 99 ARG A N 1
ATOM 786 C CA . ARG A 1 99 ? 7.405 2.327 -3.968 1.00 95.69 99 ARG A CA 1
ATOM 787 C C . ARG A 1 99 ? 6.977 2.140 -5.425 1.00 95.69 99 ARG A C 1
ATOM 789 O O . ARG A 1 99 ? 7.821 1.815 -6.257 1.00 95.69 99 ARG A O 1
ATOM 796 N N . ARG A 1 100 ? 5.708 2.404 -5.756 1.00 96.50 100 ARG A N 1
ATOM 797 C CA . ARG A 1 100 ? 5.215 2.371 -7.141 1.00 96.50 100 ARG A CA 1
ATOM 798 C C . ARG A 1 100 ? 5.982 3.340 -8.041 1.00 96.50 100 ARG A C 1
ATOM 800 O O . ARG A 1 100 ? 6.402 2.944 -9.125 1.00 96.50 100 ARG A O 1
ATOM 807 N N . THR A 1 101 ? 6.191 4.579 -7.594 1.00 96.25 101 THR A N 1
ATOM 808 C CA . THR A 1 101 ? 6.962 5.576 -8.354 1.00 96.25 101 THR A CA 1
ATOM 809 C C . THR A 1 101 ? 8.373 5.073 -8.651 1.00 96.25 101 THR A C 1
ATOM 811 O O . THR A 1 101 ? 8.766 5.039 -9.814 1.00 96.25 101 THR A O 1
ATOM 814 N N . ARG A 1 102 ? 9.091 4.566 -7.639 1.00 95.06 102 ARG A N 1
ATOM 815 C CA . ARG A 1 102 ? 10.448 4.020 -7.823 1.00 95.06 102 ARG A CA 1
ATOM 816 C C . ARG A 1 102 ? 10.502 2.843 -8.798 1.00 95.06 102 ARG A C 1
ATOM 818 O O . ARG A 1 102 ? 11.411 2.767 -9.619 1.00 95.06 102 ARG A O 1
ATOM 825 N N . LEU A 1 103 ? 9.538 1.922 -8.728 1.00 96.00 103 LEU A N 1
ATOM 826 C CA . LEU A 1 103 ? 9.478 0.785 -9.653 1.00 96.00 103 LEU A CA 1
ATOM 827 C C . LEU A 1 103 ? 9.210 1.235 -11.097 1.00 96.00 103 LEU A C 1
ATOM 829 O O . LEU A 1 103 ? 9.797 0.686 -12.027 1.00 96.00 103 LEU A O 1
ATOM 833 N N . ASN A 1 104 ? 8.371 2.253 -11.293 1.00 96.06 104 ASN A N 1
ATOM 834 C CA . ASN A 1 104 ? 8.104 2.817 -12.617 1.00 96.06 104 ASN A CA 1
ATOM 835 C C . ASN A 1 104 ? 9.324 3.553 -13.193 1.00 96.06 104 ASN A C 1
ATOM 837 O O . ASN A 1 104 ? 9.611 3.426 -14.387 1.00 96.06 104 ASN A O 1
ATOM 841 N N . GLU A 1 105 ? 10.065 4.282 -12.358 1.00 95.88 105 GLU A N 1
ATOM 842 C CA . GLU A 1 105 ? 11.337 4.910 -12.737 1.00 95.88 105 GLU A CA 1
ATOM 843 C C . GLU A 1 105 ? 12.363 3.855 -13.169 1.00 95.88 105 GLU A C 1
ATOM 845 O O . GLU A 1 105 ? 12.923 3.952 -14.262 1.00 95.88 105 GLU A O 1
ATOM 850 N N . ALA A 1 106 ? 12.543 2.797 -12.370 1.00 95.31 106 ALA A N 1
ATOM 851 C CA . ALA A 1 106 ? 13.424 1.682 -12.713 1.00 95.31 106 ALA A CA 1
ATOM 852 C C . ALA A 1 106 ? 13.000 0.996 -14.023 1.00 95.31 106 ALA A C 1
ATOM 854 O O . ALA A 1 106 ? 13.840 0.691 -14.870 1.00 95.31 106 ALA A O 1
ATOM 855 N N . ASN A 1 107 ? 11.696 0.799 -14.236 1.00 96.62 107 ASN A N 1
ATOM 856 C CA . ASN A 1 107 ? 11.177 0.196 -15.464 1.00 96.62 107 ASN A CA 1
ATOM 857 C C . ASN A 1 107 ? 11.500 1.055 -16.690 1.00 96.62 107 ASN A C 1
ATOM 859 O O . ASN A 1 107 ? 11.939 0.532 -17.710 1.00 96.62 107 ASN A O 1
ATOM 863 N N . THR A 1 108 ? 11.315 2.370 -16.572 1.00 96.38 108 THR A N 1
ATOM 864 C CA . THR A 1 108 ? 11.611 3.328 -17.644 1.00 96.38 108 THR A CA 1
ATOM 865 C C . THR A 1 108 ? 13.101 3.323 -17.981 1.00 96.38 108 THR A C 1
ATOM 867 O O . THR A 1 108 ? 13.467 3.248 -19.151 1.00 96.38 108 THR A O 1
ATOM 870 N N . LEU A 1 109 ? 13.964 3.317 -16.961 1.00 95.56 109 LEU A N 1
ATOM 871 C CA . LEU A 1 109 ? 15.413 3.255 -17.137 1.00 95.56 109 LEU A CA 1
ATOM 872 C C . LEU A 1 109 ? 15.858 1.967 -17.848 1.00 95.56 109 LEU A C 1
ATOM 874 O O . LEU A 1 109 ? 16.651 2.013 -18.786 1.00 95.56 109 LEU A O 1
ATOM 878 N N . HIS A 1 110 ? 15.340 0.811 -17.430 1.00 94.56 110 HIS A N 1
ATOM 879 C CA . HIS A 1 110 ? 15.696 -0.461 -18.059 1.00 94.56 110 HIS A CA 1
ATOM 880 C C . HIS A 1 110 ? 15.139 -0.611 -19.476 1.00 94.56 110 HIS A C 1
ATOM 882 O O . HIS A 1 110 ? 15.794 -1.240 -20.307 1.00 94.56 110 HIS A O 1
ATOM 888 N N . GLN A 1 111 ? 13.964 -0.044 -19.762 1.00 95.88 111 GLN A N 1
ATOM 889 C CA . GLN A 1 111 ? 13.435 0.008 -21.122 1.00 95.88 111 GLN A CA 1
ATOM 890 C C . GLN A 1 111 ? 14.359 0.839 -22.018 1.00 95.88 111 GLN A C 1
ATOM 892 O O . GLN A 1 111 ? 14.774 0.358 -23.064 1.00 95.88 111 GLN A O 1
ATOM 897 N N . PHE A 1 112 ? 14.786 2.014 -21.549 1.00 94.69 112 PHE A N 1
ATOM 898 C CA . PHE A 1 112 ? 15.713 2.873 -22.282 1.00 94.69 112 PHE A CA 1
ATOM 899 C C . PHE A 1 112 ? 17.045 2.179 -22.611 1.00 94.69 112 PHE A C 1
ATOM 901 O O . PHE A 1 112 ? 17.520 2.258 -23.740 1.00 94.69 112 PHE A O 1
ATOM 908 N N . PHE A 1 113 ? 17.637 1.443 -21.663 1.00 92.88 113 PHE A N 1
ATOM 909 C CA . PHE A 1 113 ? 18.862 0.682 -21.942 1.00 92.88 113 PHE A CA 1
ATOM 910 C C . PHE A 1 113 ? 18.665 -0.440 -22.963 1.00 92.88 113 PHE A C 1
ATOM 912 O O . PHE A 1 113 ? 19.586 -0.728 -23.726 1.00 92.88 113 PHE A O 1
ATOM 919 N N . ARG A 1 114 ? 17.488 -1.077 -22.986 1.00 93.75 114 ARG A N 1
ATOM 920 C CA . ARG A 1 114 ? 17.166 -2.064 -24.020 1.00 93.75 114 ARG A CA 1
ATOM 921 C C . ARG A 1 114 ? 17.068 -1.393 -25.387 1.00 93.75 114 ARG A C 1
ATOM 923 O O . ARG A 1 114 ? 17.682 -1.885 -26.323 1.00 93.75 114 ARG A O 1
ATOM 930 N N . ASP A 1 115 ? 16.362 -0.271 -25.468 1.00 93.69 115 ASP A N 1
ATOM 931 C CA . ASP A 1 115 ? 16.167 0.451 -26.725 1.00 93.69 115 ASP A CA 1
ATOM 932 C C . ASP A 1 115 ? 17.518 0.914 -27.308 1.00 93.69 115 ASP A C 1
ATOM 934 O O . ASP A 1 115 ? 17.773 0.721 -28.494 1.00 93.69 115 ASP A O 1
ATOM 938 N N . ILE A 1 116 ? 18.439 1.410 -26.465 1.00 93.31 116 ILE A N 1
ATOM 939 C CA . ILE A 1 116 ? 19.822 1.722 -26.878 1.00 93.31 116 ILE A CA 1
ATOM 940 C C . ILE A 1 116 ? 20.532 0.482 -27.429 1.00 93.31 116 ILE A C 1
ATOM 942 O O . ILE A 1 116 ? 21.149 0.552 -28.488 1.00 93.31 116 ILE A O 1
ATOM 946 N N . ALA A 1 117 ? 20.474 -0.649 -26.721 1.00 91.81 117 ALA A N 1
ATOM 947 C CA . ALA A 1 117 ? 21.163 -1.866 -27.148 1.00 91.81 117 ALA A CA 1
ATOM 948 C C . ALA A 1 117 ? 20.624 -2.393 -28.491 1.00 91.81 117 ALA A C 1
ATOM 950 O O . ALA A 1 117 ? 21.394 -2.879 -29.326 1.00 91.81 117 ALA A O 1
ATOM 951 N N . ASP A 1 118 ? 19.317 -2.261 -28.718 1.00 91.81 118 ASP A N 1
ATOM 952 C CA . ASP A 1 118 ? 18.669 -2.628 -29.975 1.00 91.81 118 ASP A CA 1
ATOM 953 C C . ASP A 1 118 ? 19.118 -1.698 -31.120 1.00 91.81 118 ASP A C 1
ATOM 955 O O . ASP A 1 118 ? 19.475 -2.179 -32.202 1.00 91.81 118 ASP A O 1
ATOM 959 N N . GLU A 1 119 ? 19.199 -0.383 -30.881 1.00 92.00 119 GLU A N 1
ATOM 960 C CA . GLU A 1 119 ? 19.737 0.582 -31.852 1.00 92.00 119 GLU A CA 1
ATOM 961 C C . GLU A 1 119 ? 21.222 0.338 -32.165 1.00 92.00 119 GLU A C 1
ATOM 963 O O . GLU A 1 119 ? 21.626 0.351 -33.332 1.00 92.00 119 GLU A O 1
ATOM 968 N N . GLU A 1 120 ? 22.049 0.059 -31.155 1.00 91.44 120 GLU A N 1
ATOM 969 C CA . GLU A 1 120 ? 23.468 -0.270 -31.334 1.00 91.44 120 GLU A CA 1
ATOM 970 C C . GLU A 1 120 ? 23.655 -1.539 -32.176 1.00 91.44 120 GLU A C 1
ATOM 972 O O . GLU A 1 120 ? 24.512 -1.583 -33.069 1.00 91.44 120 GLU A O 1
ATOM 977 N N . SER A 1 121 ? 22.834 -2.562 -31.921 1.00 92.00 121 SER A N 1
ATOM 978 C CA . SER A 1 121 ? 22.821 -3.807 -32.691 1.00 92.00 121 SER A CA 1
ATOM 979 C C . SER A 1 121 ? 22.445 -3.552 -34.152 1.00 92.00 121 SER A C 1
ATOM 981 O O . SER A 1 121 ? 23.155 -3.993 -35.061 1.00 92.00 121 SER A O 1
ATOM 983 N N . TRP A 1 122 ? 21.399 -2.756 -34.390 1.00 91.00 122 TRP A N 1
ATOM 984 C CA . TRP A 1 122 ? 20.965 -2.378 -35.735 1.00 91.00 122 TRP A CA 1
ATOM 985 C C . TRP A 1 122 ? 22.048 -1.601 -36.498 1.00 91.00 122 TRP A C 1
ATOM 987 O O . TRP A 1 122 ? 22.346 -1.909 -37.654 1.00 91.00 122 TRP A O 1
ATOM 997 N N . ILE A 1 123 ? 22.713 -0.638 -35.848 1.00 89.81 123 ILE A N 1
ATOM 998 C CA . ILE A 1 123 ? 23.834 0.106 -36.446 1.00 89.81 123 ILE A CA 1
ATOM 999 C C . ILE A 1 123 ? 24.980 -0.843 -36.810 1.00 89.81 123 ILE A C 1
ATOM 1001 O O . ILE A 1 123 ? 25.578 -0.716 -37.883 1.00 89.81 123 ILE A O 1
ATOM 1005 N N . LYS A 1 124 ? 25.310 -1.792 -35.928 1.00 88.81 124 LYS A N 1
ATOM 1006 C CA . LYS A 1 124 ? 26.378 -2.768 -36.166 1.00 88.81 124 LYS A CA 1
ATOM 1007 C C . LYS A 1 124 ? 26.058 -3.671 -37.357 1.00 88.81 124 LYS A C 1
ATOM 1009 O O . LYS A 1 124 ? 26.931 -3.888 -38.194 1.00 88.81 124 LYS A O 1
ATOM 1014 N N . GLU A 1 125 ? 24.818 -4.137 -37.466 1.00 87.44 125 GLU A N 1
ATOM 1015 C CA . GLU A 1 125 ? 24.340 -4.927 -38.602 1.00 87.44 125 GLU A CA 1
ATOM 1016 C C . GLU A 1 125 ? 24.441 -4.140 -39.917 1.00 87.44 125 GLU A C 1
ATOM 1018 O O . GLU A 1 125 ? 25.013 -4.628 -40.892 1.00 87.44 125 GLU A O 1
ATOM 1023 N N . LYS A 1 126 ? 23.975 -2.883 -39.944 1.00 86.94 126 LYS A N 1
ATOM 1024 C CA . LYS A 1 126 ? 24.077 -2.032 -41.141 1.00 86.94 126 LYS A CA 1
ATOM 1025 C C . LYS A 1 126 ? 25.521 -1.754 -41.546 1.00 86.94 126 LYS A C 1
ATOM 1027 O O . LYS A 1 126 ? 25.828 -1.807 -42.733 1.00 86.94 126 LYS A O 1
ATOM 1032 N N . LYS A 1 127 ? 26.423 -1.517 -40.588 1.00 81.69 127 LYS A N 1
ATOM 1033 C CA . LYS A 1 127 ? 27.859 -1.371 -40.877 1.00 81.69 127 LYS A CA 1
ATOM 1034 C C . LYS A 1 127 ? 28.459 -2.638 -41.485 1.00 81.69 127 LYS A C 1
ATOM 1036 O O . LYS A 1 127 ? 29.277 -2.529 -42.390 1.00 81.69 127 LYS A O 1
ATOM 1041 N N . LEU A 1 128 ? 28.064 -3.821 -41.011 1.00 80.94 128 LEU A N 1
ATOM 1042 C CA . LEU A 1 128 ? 28.535 -5.089 -41.575 1.00 80.94 128 LEU A CA 1
ATOM 1043 C C . LEU A 1 128 ? 28.054 -5.286 -43.017 1.00 80.94 128 LEU A C 1
ATOM 1045 O O . LEU A 1 128 ? 28.858 -5.672 -43.856 1.00 80.94 128 LEU A O 1
ATOM 1049 N N . LEU A 1 129 ? 26.794 -4.957 -43.317 1.00 77.00 129 LEU A N 1
ATOM 1050 C CA . LEU A 1 129 ? 26.247 -5.038 -44.678 1.00 77.00 129 LEU A CA 1
ATOM 1051 C C . LEU A 1 129 ? 26.923 -4.067 -45.656 1.00 77.00 129 LEU A C 1
ATOM 1053 O O . LEU A 1 129 ? 27.106 -4.396 -46.818 1.00 77.00 129 LEU A O 1
ATOM 1057 N N . VAL A 1 130 ? 27.296 -2.866 -45.207 1.00 79.06 130 VAL A N 1
ATOM 1058 C CA . VAL A 1 130 ? 27.996 -1.890 -46.066 1.00 79.06 130 VAL A CA 1
ATOM 1059 C C . VAL A 1 130 ? 29.461 -2.282 -46.298 1.00 79.06 130 VAL A C 1
ATOM 1061 O O . VAL A 1 130 ? 30.032 -1.913 -47.317 1.00 79.06 130 VAL A O 1
ATOM 1064 N N . ASN A 1 131 ? 30.060 -3.044 -45.380 1.00 66.44 131 ASN A N 1
ATOM 1065 C CA . ASN A 1 131 ? 31.440 -3.526 -45.486 1.00 66.44 131 ASN A CA 1
ATOM 1066 C C . ASN A 1 131 ? 31.560 -4.920 -46.129 1.00 66.44 131 ASN A C 1
ATOM 1068 O O . ASN A 1 131 ? 32.674 -5.430 -46.236 1.00 66.44 131 ASN A O 1
ATOM 1072 N N . SER A 1 132 ? 30.457 -5.577 -46.507 1.00 64.31 132 SER A N 1
ATOM 1073 C CA . SER A 1 132 ? 30.546 -6.818 -47.275 1.00 64.31 132 SER A CA 1
ATOM 1074 C C . SER A 1 132 ? 30.878 -6.474 -48.725 1.00 64.31 132 SER A C 1
ATOM 1076 O O . SER A 1 132 ? 30.003 -6.033 -49.469 1.00 64.31 132 SER A O 1
ATOM 1078 N N . ASP A 1 133 ? 32.139 -6.680 -49.108 1.00 57.22 133 ASP A N 1
ATOM 1079 C CA . ASP A 1 133 ? 32.644 -6.599 -50.485 1.00 57.22 133 ASP A CA 1
ATOM 1080 C C . ASP A 1 133 ? 32.104 -7.756 -51.353 1.00 57.22 133 ASP A C 1
ATOM 1082 O O . ASP A 1 133 ? 32.866 -8.524 -51.935 1.00 57.22 133 ASP A O 1
ATOM 1086 N N . ASP A 1 134 ? 30.781 -7.902 -51.438 1.00 57.59 134 ASP A N 1
ATOM 1087 C CA . ASP A 1 134 ? 30.127 -8.763 -52.427 1.00 57.59 134 ASP A CA 1
ATOM 1088 C C . ASP A 1 134 ? 29.786 -7.905 -53.654 1.00 57.59 134 ASP A C 1
ATOM 1090 O O . ASP A 1 134 ? 28.639 -7.557 -53.940 1.00 57.59 134 ASP A O 1
ATOM 1094 N N . TYR A 1 135 ? 30.843 -7.462 -54.335 1.00 57.28 135 TYR A N 1
ATOM 1095 C CA . TYR A 1 135 ? 30.751 -7.029 -55.723 1.00 57.28 135 TYR A CA 1
ATOM 1096 C C . TYR A 1 135 ? 30.856 -8.313 -56.543 1.00 57.28 135 TYR A C 1
ATOM 1098 O O . TYR A 1 135 ? 31.934 -8.901 -56.588 1.00 57.28 135 TYR A O 1
ATOM 1106 N N . GLY A 1 136 ? 29.728 -8.783 -57.084 1.00 55.19 136 GLY A N 1
ATOM 1107 C CA . GLY A 1 136 ? 29.645 -10.053 -57.818 1.00 55.19 136 GLY A CA 1
ATOM 1108 C C . GLY A 1 136 ? 30.694 -10.260 -58.908 1.00 55.19 136 GLY A C 1
ATOM 1109 O O . GLY A 1 136 ? 31.234 -9.262 -59.440 1.00 55.19 136 GLY A O 1
#

Secondary structure (DSSP, 8-state):
-HHHHHHHHHHHHHHHHHHHHHHHT-----SSHHHHHHHHHHHHHHHHHHHHTHHHHHHHHHHHHHHHHT-SS-HHHHHHHHHHHHHHHHHHHHHHHHHHHHHHHHHHHHHHHHHHHHHHHHHHHHHHHHT-----

Sequence (136 aa):
NKQRTFNAAVKDIDFWLGEVEGLLKSEDSGKDLASVQNLIKKHQLVEADIQAHEDRIRDMNGLADSLIESGQFDTATIQEKRSSINERYERVKTLATYRRTRLNEANTLHQFFRDIADEESWIKEKKLLVNSDDYG

Radius of gyration: 25.78 Å; chains: 1; bounding box: 55×17×87 Å

pLDDT: mean 92.17, std 8.47, range [55.19, 98.25]

InterPro domains:
  IPR002017 Spectrin repeat [PF00435] (2-105)
  IPR018159 Spectrin/alpha-actinin [SM00150] (4-104)
  IPR018159 Spectrin/alpha-actinin [cd00176] (2-136)

Organism: NCBI:txid334625

Foldseek 3Di:
DLVVVLVVLLVVLVVVLVVLVVVLPDPDLDDALVRLVVVLVVLVVSVVVLVVCPVSLVVSVVSLVVVLVVVPDDNVVSVVSNVVSVVSSVVSVVSSVVSNVSSVVSNVVNVVVVVVVVVVVVVVVVVVVVPPPPPD